Protein AF-A0A2G9U2K2-F1 (afdb_monomer_lite)

pLDDT: mean 73.89, std 20.93, range [27.44, 92.5]

InterPro domains:
  IPR028784 BBSome complex member BBS1 [PTHR20870] (24-101)
  IPR032728 Bardet-Biedl syndrome 1, N-terminal [PF14779] (28-101)

Foldseek 3Di:
DDDDDDDPPPPQPPPDPDPDDDDDDDPDDDDDDDPPPQADFDSQQWDWDDPPPPPQIWIWGWRCHPDNPATWIFIDRRPDTPDIDGDPGDDPGDDDDDPDDPDD

Structure (mmCIF, N/CA/C/O backbone):
data_AF-A0A2G9U2K2-F1
#
_entry.id   AF-A0A2G9U2K2-F1
#
loop_
_atom_site.group_PDB
_atom_site.id
_atom_site.type_symbol
_atom_site.label_atom_id
_atom_site.label_alt_id
_atom_site.label_comp_id
_atom_site.label_asym_id
_atom_site.label_entity_id
_atom_site.label_seq_id
_atom_site.pdbx_PDB_ins_code
_atom_site.Cartn_x
_atom_site.Cartn_y
_atom_site.Cartn_z
_atom_site.occupancy
_atom_site.B_iso_or_equiv
_atom_site.auth_seq_id
_atom_site.auth_comp_id
_atom_site.auth_asym_id
_atom_site.auth_atom_id
_atom_site.pdbx_PDB_model_num
ATOM 1 N N . MET A 1 1 ? -24.346 -14.327 -22.731 1.00 37.38 1 MET A N 1
ATOM 2 C CA . MET A 1 1 ? -22.986 -14.898 -22.754 1.00 37.38 1 MET A CA 1
ATOM 3 C C . MET A 1 1 ? -22.077 -13.882 -22.083 1.00 37.38 1 MET A C 1
ATOM 5 O O . MET A 1 1 ? -21.953 -12.787 -22.605 1.00 37.38 1 MET A O 1
ATOM 9 N N . SER A 1 2 ? -21.611 -14.228 -20.878 1.00 33.59 2 SER A N 1
ATOM 10 C CA . SER A 1 2 ? -20.565 -13.574 -20.064 1.00 33.59 2 SER A CA 1
ATOM 11 C C . SER A 1 2 ? -20.637 -12.044 -19.815 1.00 33.59 2 SER A C 1
ATOM 13 O O . SER A 1 2 ? -20.303 -11.261 -20.701 1.00 33.59 2 SER A O 1
ATOM 15 N N . PRO A 1 3 ? -20.993 -11.635 -18.579 1.00 44.78 3 PRO A N 1
ATOM 16 C CA . PRO A 1 3 ? -20.850 -10.282 -18.030 1.00 44.78 3 PRO A CA 1
ATOM 17 C C . PRO A 1 3 ? -19.419 -10.053 -17.485 1.00 44.78 3 PRO A C 1
ATOM 19 O O . PRO A 1 3 ? -18.608 -10.973 -17.536 1.00 44.78 3 PRO A O 1
ATOM 22 N N . LEU A 1 4 ? -19.153 -8.881 -16.880 1.00 36.28 4 LEU A N 1
ATOM 23 C CA . LEU A 1 4 ? -17.966 -8.526 -16.058 1.00 36.28 4 LEU A CA 1
ATOM 24 C C . LEU A 1 4 ? -16.842 -7.714 -16.733 1.00 36.28 4 LEU A C 1
ATOM 26 O O . LEU A 1 4 ? -15.664 -7.970 -16.499 1.00 36.28 4 LEU A O 1
ATOM 30 N N . LEU A 1 5 ? -17.177 -6.658 -17.476 1.00 35.66 5 LEU A N 1
ATOM 31 C CA . LEU A 1 5 ? -16.250 -5.532 -17.614 1.00 35.66 5 LEU A CA 1
ATOM 32 C C . LEU A 1 5 ? -16.859 -4.268 -17.016 1.00 35.66 5 LEU A C 1
ATOM 34 O O . LEU A 1 5 ? -18.013 -3.938 -17.266 1.00 35.66 5 LEU A O 1
ATOM 38 N N . SER A 1 6 ? -16.007 -3.534 -16.306 1.00 34.50 6 SER A N 1
ATOM 39 C CA . SER A 1 6 ? -16.177 -2.121 -15.972 1.00 34.50 6 SER A CA 1
ATOM 40 C C . SER A 1 6 ? -16.982 -1.772 -14.720 1.00 34.50 6 SER A C 1
ATOM 42 O O . SER A 1 6 ? -17.758 -0.819 -14.719 1.00 34.50 6 SER A O 1
ATOM 44 N N . THR A 1 7 ? -16.665 -2.423 -13.603 1.00 33.88 7 THR A N 1
ATOM 45 C CA . THR A 1 7 ? -16.810 -1.751 -12.304 1.00 33.88 7 THR A CA 1
ATOM 46 C C . THR A 1 7 ? -15.530 -1.886 -11.490 1.00 33.88 7 THR A C 1
ATOM 48 O O . THR A 1 7 ? -15.509 -2.430 -10.391 1.00 33.88 7 THR A O 1
ATOM 51 N N . ILE A 1 8 ? -14.428 -1.370 -12.044 1.00 37.38 8 ILE A N 1
ATOM 52 C CA . ILE A 1 8 ? -13.289 -0.943 -11.228 1.00 37.38 8 ILE A CA 1
ATOM 53 C C . ILE A 1 8 ? -13.784 0.296 -10.480 1.00 37.38 8 ILE A C 1
ATOM 55 O O . ILE A 1 8 ? -13.697 1.425 -10.959 1.00 37.38 8 ILE A O 1
ATOM 59 N N . PHE A 1 9 ? -14.413 0.058 -9.328 1.00 29.27 9 PHE A N 1
ATOM 60 C CA . PHE A 1 9 ? -14.661 1.092 -8.340 1.00 29.27 9 PHE A CA 1
ATOM 61 C C . PHE A 1 9 ? -13.291 1.594 -7.905 1.00 29.27 9 PHE A C 1
ATOM 63 O O . PHE A 1 9 ? -12.564 0.945 -7.156 1.00 29.27 9 PHE A O 1
ATOM 70 N N . HIS A 1 10 ? -12.930 2.746 -8.452 1.00 33.75 10 HIS A N 1
ATOM 71 C CA . HIS A 1 10 ? -11.799 3.550 -8.040 1.00 33.75 10 HIS A CA 1
ATOM 72 C C . HIS A 1 10 ? -12.045 3.968 -6.579 1.00 33.75 10 HIS A C 1
ATOM 74 O O . HIS A 1 10 ? -12.585 5.037 -6.298 1.00 33.75 10 HIS A O 1
ATOM 80 N N . PHE A 1 11 ? -11.699 3.094 -5.632 1.00 30.69 11 PHE A N 1
ATOM 81 C CA . PHE A 1 11 ? -11.613 3.427 -4.215 1.00 30.69 11 PHE A CA 1
ATOM 82 C C . PHE A 1 11 ? -10.360 4.281 -4.034 1.00 30.69 11 PHE A C 1
ATOM 84 O O . PHE A 1 11 ? -9.274 3.819 -3.700 1.00 30.69 11 PHE A O 1
ATOM 91 N N . PHE A 1 12 ? -10.507 5.562 -4.359 1.00 27.44 12 PHE A N 1
ATOM 92 C CA . PHE A 1 12 ? -9.490 6.570 -4.128 1.00 27.44 12 PHE A CA 1
ATOM 93 C C . PHE A 1 12 ? -9.430 6.823 -2.618 1.00 27.44 12 P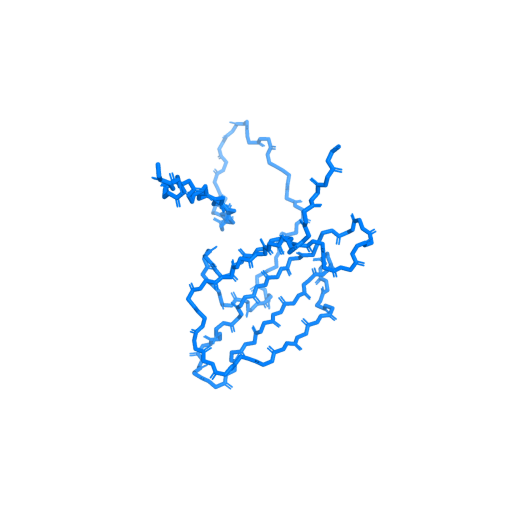HE A C 1
ATOM 95 O O . PHE A 1 12 ? -10.154 7.665 -2.086 1.00 27.44 12 PHE A O 1
ATOM 102 N N . VAL A 1 13 ? -8.562 6.103 -1.905 1.00 34.09 13 VAL A N 1
ATOM 103 C CA . VAL A 1 13 ? -8.107 6.545 -0.584 1.00 34.09 13 VAL A CA 1
ATOM 104 C C . VAL A 1 13 ? -7.275 7.803 -0.823 1.00 34.09 13 VAL A C 1
ATOM 106 O O . VAL A 1 13 ? -6.095 7.770 -1.162 1.00 34.09 13 VAL A O 1
ATOM 109 N N . ARG A 1 14 ? -7.942 8.956 -0.748 1.00 32.97 14 ARG A N 1
ATOM 110 C CA . ARG A 1 14 ? -7.321 10.263 -0.932 1.00 32.97 14 ARG A CA 1
ATOM 111 C C . ARG A 1 14 ? -6.597 10.640 0.355 1.00 32.97 14 ARG A C 1
ATOM 113 O O . ARG A 1 14 ? -7.123 11.403 1.159 1.00 32.97 14 ARG A O 1
ATOM 120 N N . ILE A 1 15 ? -5.381 10.122 0.531 1.00 40.25 15 ILE A N 1
ATOM 121 C CA . ILE A 1 15 ? -4.424 10.657 1.507 1.00 40.25 15 ILE A CA 1
ATOM 122 C C . ILE A 1 15 ? -4.064 12.063 1.023 1.00 40.25 15 ILE A C 1
ATOM 124 O O . ILE A 1 15 ? -3.216 12.251 0.152 1.00 40.25 15 ILE A O 1
ATOM 128 N N . ARG A 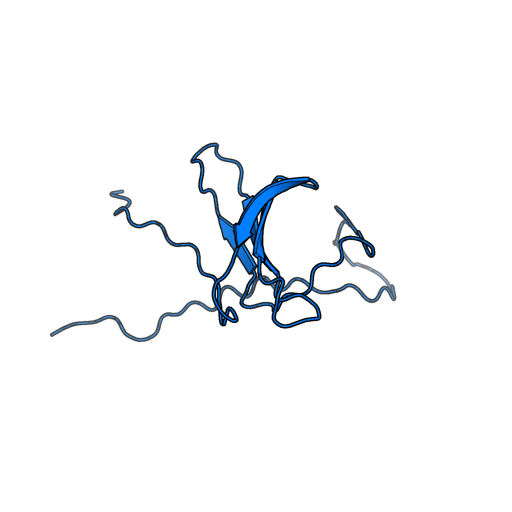1 16 ? -4.792 13.075 1.507 1.00 38.19 16 ARG A N 1
ATOM 129 C CA . ARG A 1 16 ? -4.396 14.468 1.307 1.00 38.19 16 ARG A CA 1
ATOM 130 C C . ARG A 1 16 ? -3.252 14.773 2.266 1.00 38.19 16 ARG A C 1
ATOM 132 O O . ARG A 1 16 ? -3.448 14.764 3.475 1.00 38.19 16 ARG A O 1
ATOM 139 N N . CYS A 1 17 ? -2.097 15.119 1.708 1.00 35.88 17 CYS A N 1
ATOM 140 C CA . CYS A 1 17 ? -1.107 15.940 2.393 1.00 35.88 17 CYS A CA 1
ATOM 141 C C . CYS A 1 17 ? -1.766 17.294 2.712 1.00 35.88 17 CYS A C 1
ATOM 143 O O . CYS A 1 17 ? -2.220 18.001 1.805 1.00 35.88 17 CYS A O 1
ATOM 145 N N . VAL A 1 18 ? -1.930 17.605 3.998 1.00 45.44 18 VAL A N 1
ATOM 146 C CA . VAL A 1 18 ? -2.605 18.823 4.457 1.00 45.44 18 VAL A CA 1
ATOM 147 C C . VAL A 1 18 ? -1.624 19.989 4.375 1.00 45.44 18 VAL A C 1
ATOM 149 O O . VAL A 1 18 ? -0.661 20.050 5.130 1.00 45.44 18 VAL A O 1
ATOM 152 N N . LYS A 1 19 ? -1.902 20.959 3.498 1.00 38.62 19 LYS A N 1
ATOM 153 C CA . LYS A 1 19 ? -1.392 22.326 3.649 1.00 38.62 19 LYS A CA 1
ATOM 154 C C . LYS A 1 19 ? -2.435 23.097 4.454 1.00 38.62 19 LYS A C 1
ATOM 156 O O . LYS A 1 19 ? -3.575 23.237 4.017 1.00 38.62 19 LYS A O 1
ATOM 161 N N . MET A 1 20 ? -2.067 23.501 5.664 1.00 41.59 20 MET A N 1
ATOM 162 C CA . MET A 1 20 ? -2.980 24.095 6.636 1.00 41.59 20 MET A CA 1
ATOM 163 C C . MET A 1 20 ? -3.112 25.603 6.376 1.00 41.59 20 MET A C 1
ATOM 165 O O . MET A 1 20 ? -2.174 26.362 6.594 1.00 41.59 20 MET A O 1
ATOM 169 N N . SER A 1 21 ? -4.277 26.037 5.902 1.00 49.22 21 SER A N 1
ATOM 170 C CA . SER A 1 21 ? -4.735 27.428 5.990 1.00 49.22 21 SER A CA 1
ATOM 171 C C . SER A 1 21 ? -6.214 27.390 6.367 1.00 49.22 21 SER A C 1
ATOM 173 O O . SER A 1 21 ? -7.036 26.941 5.569 1.00 49.22 21 SER A O 1
ATOM 175 N N . MET A 1 22 ? -6.551 27.770 7.598 1.00 49.94 22 MET A N 1
ATOM 176 C CA . MET A 1 22 ? -7.941 27.826 8.067 1.00 49.94 22 MET A CA 1
ATOM 177 C C . MET A 1 22 ? -8.571 29.168 7.674 1.00 49.94 22 MET A C 1
ATOM 179 O O . MET A 1 22 ? -7.915 30.203 7.790 1.00 49.94 22 MET A O 1
ATOM 183 N N . PRO A 1 23 ? -9.832 29.149 7.215 1.00 54.72 23 PRO A N 1
ATOM 184 C CA . PRO A 1 23 ? -10.908 29.595 8.102 1.00 54.72 23 PRO A CA 1
ATOM 185 C C . PRO A 1 23 ? -12.147 28.671 8.113 1.00 54.72 23 PRO A C 1
ATOM 187 O O . PRO A 1 23 ? -12.363 27.873 7.209 1.00 54.72 23 PRO A O 1
ATOM 190 N N . GLU A 1 24 ? -12.890 28.782 9.219 1.00 61.44 24 GLU A N 1
ATOM 191 C CA . GLU A 1 24 ? -14.210 28.250 9.621 1.00 61.44 24 GLU A CA 1
ATOM 192 C C . GLU A 1 24 ? -14.783 26.961 8.965 1.00 61.44 24 GLU A C 1
ATOM 194 O O . GLU A 1 24 ? -15.139 26.905 7.791 1.00 61.44 24 GLU A O 1
ATOM 199 N N . THR A 1 25 ? -15.027 25.955 9.827 1.00 62.56 25 THR A N 1
ATOM 200 C CA . THR A 1 25 ? -15.820 24.705 9.645 1.00 62.56 25 THR A CA 1
ATOM 201 C C . THR A 1 25 ? -15.146 23.440 9.086 1.00 62.56 25 THR A C 1
ATOM 203 O O . THR A 1 25 ? -15.821 22.516 8.627 1.00 62.56 25 THR A O 1
ATOM 206 N N . VAL A 1 26 ? -13.829 23.281 9.209 1.00 67.00 26 VAL A N 1
ATOM 207 C CA . VAL A 1 26 ? -13.196 21.974 8.938 1.00 67.00 26 VAL A CA 1
ATOM 208 C C . VAL A 1 26 ? -13.456 20.980 10.080 1.00 67.00 26 VAL A C 1
ATOM 210 O O . VAL A 1 26 ? -12.791 21.013 11.108 1.00 67.00 26 VAL A O 1
ATOM 213 N N . LYS A 1 27 ? -14.401 20.048 9.877 1.00 84.06 27 LYS A N 1
ATOM 214 C CA . LYS A 1 27 ? -14.696 18.902 10.773 1.00 84.06 27 LYS A CA 1
ATOM 215 C C . LYS A 1 27 ? -13.632 17.788 10.718 1.00 84.06 27 LYS A C 1
ATOM 217 O O . LYS A 1 27 ? -13.953 16.613 10.882 1.00 84.06 27 LYS A O 1
ATOM 222 N N . TRP A 1 28 ? -12.380 18.126 10.424 1.00 82.62 28 TRP A N 1
ATOM 223 C CA . TRP A 1 28 ? -11.288 17.157 10.384 1.00 82.62 28 TRP A CA 1
ATOM 224 C C . TRP A 1 28 ? -10.547 17.172 11.713 1.00 82.62 28 TRP A C 1
ATOM 226 O O . TRP A 1 28 ? -10.181 18.233 12.211 1.00 82.62 28 TRP A O 1
ATOM 236 N N . MET A 1 29 ? -10.308 15.987 12.262 1.00 82.75 29 MET A N 1
ATOM 237 C CA . MET A 1 29 ? -9.465 15.795 13.433 1.00 82.75 29 MET A CA 1
ATOM 238 C C . MET A 1 29 ? -8.134 15.208 12.976 1.00 82.75 29 MET A C 1
ATOM 240 O O . MET A 1 29 ? -8.103 14.211 12.256 1.00 82.75 29 MET A O 1
ATOM 244 N N . SER A 1 30 ? -7.037 15.853 13.368 1.00 81.69 30 SER A N 1
ATOM 245 C CA . SER A 1 30 ? -5.695 15.336 13.109 1.00 81.69 30 SER A CA 1
ATOM 246 C C . SER A 1 30 ? -5.436 14.151 14.035 1.00 81.69 30 SER A C 1
ATOM 248 O O . SER A 1 30 ? -5.419 14.324 15.251 1.00 81.69 30 SER A O 1
ATOM 250 N N . ALA A 1 31 ? -5.280 12.954 13.469 1.00 84.56 31 ALA A N 1
ATOM 251 C CA . ALA A 1 31 ? -4.981 11.750 14.242 1.00 84.56 31 ALA A CA 1
ATOM 252 C C . ALA A 1 31 ? -3.467 11.550 14.423 1.00 84.56 31 ALA A C 1
ATOM 254 O O . ALA A 1 31 ? -2.994 11.347 15.535 1.00 84.56 31 ALA A O 1
ATOM 255 N N . LEU A 1 32 ? -2.707 11.626 13.328 1.00 83.69 32 LEU A N 1
ATOM 256 C CA . LEU A 1 32 ? -1.259 11.441 13.305 1.00 83.69 32 LEU A CA 1
ATOM 257 C C . LEU A 1 32 ? -0.670 12.258 12.153 1.00 83.69 32 LEU A C 1
ATOM 259 O O . LEU A 1 32 ? -1.178 12.205 11.034 1.00 83.69 32 LEU A O 1
ATOM 263 N N . SER A 1 33 ? 0.411 12.983 12.427 1.00 83.31 33 SER A N 1
ATOM 264 C CA . SER A 1 33 ? 1.202 13.688 11.420 1.00 83.31 33 SER A CA 1
ATOM 265 C C . SER A 1 33 ? 2.673 13.440 11.713 1.00 83.31 33 SER A C 1
ATOM 267 O O . SER A 1 33 ? 3.163 13.857 12.759 1.00 83.31 33 SER A O 1
ATOM 269 N N . ASP A 1 34 ? 3.357 12.751 10.803 1.00 80.06 34 ASP A N 1
ATOM 270 C CA . ASP A 1 34 ? 4.782 12.451 10.914 1.00 80.06 34 ASP A CA 1
ATOM 271 C C . ASP A 1 34 ? 5.493 12.826 9.609 1.00 80.06 34 ASP A C 1
ATOM 273 O O . ASP A 1 34 ? 5.318 12.184 8.572 1.00 80.06 34 ASP A O 1
ATOM 277 N N . GLU A 1 35 ? 6.286 13.895 9.665 1.00 79.31 35 GLU A N 1
ATOM 278 C CA . GLU A 1 35 ? 7.088 14.379 8.537 1.00 79.31 35 GLU A CA 1
ATOM 279 C C . GLU A 1 35 ? 8.399 13.592 8.368 1.00 79.31 35 GLU A C 1
ATOM 281 O O . GLU A 1 35 ? 9.006 13.623 7.297 1.00 79.31 35 GLU A O 1
ATOM 286 N N . GLN A 1 36 ? 8.829 12.850 9.394 1.00 79.19 36 GLN A N 1
ATOM 287 C CA . GLN A 1 36 ? 10.060 12.054 9.392 1.00 79.19 36 GLN A CA 1
ATOM 288 C C . GLN A 1 36 ? 9.820 10.584 9.023 1.00 79.19 36 GLN A C 1
ATOM 290 O O . GLN A 1 36 ? 10.780 9.829 8.877 1.00 79.19 36 GLN A O 1
ATOM 295 N N . ALA A 1 37 ? 8.566 10.187 8.775 1.00 75.69 37 ALA A N 1
ATOM 296 C CA . ALA A 1 37 ? 8.201 8.829 8.366 1.00 75.69 37 ALA A CA 1
ATOM 297 C C . ALA A 1 37 ? 8.933 8.356 7.093 1.00 75.69 37 ALA A C 1
ATOM 299 O O . ALA A 1 37 ? 9.065 7.153 6.854 1.00 75.69 37 ALA A O 1
ATOM 300 N N . GLY A 1 38 ? 9.398 9.295 6.256 1.00 78.94 38 GLY A N 1
ATOM 301 C CA . GLY A 1 38 ? 10.253 9.002 5.106 1.00 78.94 38 GLY A CA 1
ATOM 302 C C . GLY A 1 38 ? 9.606 8.049 4.101 1.00 78.94 38 GLY A C 1
ATOM 303 O O . GLY A 1 38 ? 10.300 7.234 3.502 1.00 78.94 38 GLY A O 1
ATOM 304 N N . VAL A 1 39 ? 8.278 8.089 3.943 1.00 82.12 39 VAL A N 1
ATOM 305 C CA . VAL A 1 39 ? 7.533 7.181 3.060 1.00 82.12 39 VAL A CA 1
ATOM 306 C C . VAL A 1 39 ? 7.391 7.786 1.663 1.00 82.12 39 VAL A C 1
ATOM 308 O O . VAL A 1 39 ? 6.642 8.733 1.453 1.00 82.12 39 VAL A O 1
ATOM 311 N N . PHE A 1 40 ? 8.062 7.178 0.684 1.00 86.94 40 PHE A N 1
ATOM 312 C CA . PHE A 1 40 ? 7.931 7.516 -0.733 1.00 86.94 40 PHE A CA 1
ATOM 313 C C . PHE A 1 40 ? 6.993 6.524 -1.422 1.00 86.94 40 PHE A C 1
ATOM 315 O O . PHE A 1 40 ? 7.375 5.381 -1.680 1.00 86.94 40 PHE A O 1
ATOM 322 N N . THR A 1 41 ? 5.756 6.945 -1.686 1.00 87.56 41 THR A N 1
ATOM 323 C CA . THR A 1 41 ? 4.734 6.112 -2.330 1.00 87.56 41 THR A CA 1
ATOM 324 C C . THR A 1 41 ? 3.800 6.942 -3.214 1.00 87.56 41 THR A C 1
ATOM 326 O O . THR A 1 41 ? 3.750 8.168 -3.110 1.00 87.56 41 THR A O 1
ATOM 329 N N . PHE A 1 42 ? 3.056 6.261 -4.084 1.00 86.56 42 PHE A N 1
ATOM 330 C CA . PHE A 1 42 ? 2.000 6.840 -4.914 1.00 86.56 42 PHE A CA 1
ATOM 331 C C . PHE A 1 42 ? 0.628 6.481 -4.342 1.00 86.56 42 PHE A C 1
ATOM 333 O O . PHE A 1 42 ? 0.480 5.458 -3.681 1.00 86.56 42 PHE A O 1
ATOM 340 N N . SER A 1 43 ? -0.410 7.258 -4.662 1.00 86.62 43 SER A N 1
ATOM 341 C CA . SER A 1 43 ? -1.781 6.996 -4.187 1.00 86.62 43 SER A CA 1
ATOM 342 C C . SER A 1 43 ? -2.319 5.610 -4.559 1.00 86.62 43 SER A C 1
ATOM 344 O O . SER A 1 43 ? -3.146 5.068 -3.838 1.00 86.62 43 SER A O 1
ATOM 346 N N . HIS A 1 44 ? -1.854 5.032 -5.669 1.00 87.00 44 HIS A N 1
ATOM 347 C CA . HIS A 1 44 ? -2.255 3.697 -6.133 1.00 87.00 44 HIS A CA 1
ATOM 348 C C . HIS A 1 44 ? -1.469 2.556 -5.473 1.00 87.00 44 HIS A C 1
ATOM 350 O O . HIS A 1 44 ? -1.838 1.393 -5.601 1.00 87.00 44 HIS A O 1
ATOM 356 N N . CYS A 1 45 ? -0.395 2.882 -4.757 1.00 90.88 45 CYS A N 1
ATOM 357 C CA . CYS A 1 45 ? 0.486 1.945 -4.068 1.00 90.88 45 CYS A CA 1
ATOM 358 C C . CYS A 1 45 ? 0.179 1.879 -2.568 1.00 90.88 45 CYS A C 1
ATOM 360 O O . CYS A 1 45 ? 1.057 1.552 -1.772 1.00 90.88 45 CYS A O 1
ATOM 362 N N . VAL A 1 46 ? -1.053 2.215 -2.183 1.00 91.94 46 VAL A N 1
ATOM 363 C CA . VAL A 1 46 ? -1.522 2.220 -0.800 1.00 91.94 46 VAL A CA 1
ATOM 364 C C . VAL A 1 46 ? -2.877 1.530 -0.736 1.00 91.94 46 VAL A C 1
ATOM 366 O O . VAL A 1 46 ? -3.779 1.859 -1.504 1.00 91.94 46 VAL A O 1
ATOM 369 N N . CYS A 1 47 ? -3.039 0.599 0.199 1.00 92.31 47 CYS A N 1
ATOM 370 C CA . CYS A 1 47 ? -4.318 -0.033 0.480 1.00 92.31 47 CYS A CA 1
ATOM 371 C C . CYS A 1 47 ? -4.498 -0.299 1.979 1.00 92.31 47 CYS A C 1
ATOM 373 O O . CYS A 1 47 ? -3.550 -0.316 2.764 1.00 92.31 47 CYS A O 1
ATOM 375 N N . LEU A 1 48 ? -5.752 -0.485 2.376 1.00 92.00 48 LEU A N 1
ATOM 376 C CA . LEU A 1 48 ? -6.132 -0.914 3.714 1.00 92.00 48 LEU A CA 1
ATOM 377 C C . LEU A 1 48 ? -6.613 -2.357 3.618 1.00 92.00 48 LEU A C 1
ATOM 379 O O . LEU A 1 48 ? -7.404 -2.680 2.732 1.00 92.00 48 LEU A O 1
ATOM 383 N N . SER A 1 49 ? -6.127 -3.222 4.501 1.00 90.44 49 SER A N 1
ATOM 384 C CA . SER A 1 49 ? -6.523 -4.625 4.518 1.00 90.44 49 SER A CA 1
ATOM 385 C C . SER A 1 49 ? -6.442 -5.207 5.916 1.00 90.44 49 SER A C 1
ATOM 387 O O . SER A 1 49 ? -5.445 -5.019 6.613 1.00 90.44 49 SER A O 1
ATOM 389 N N . ASP A 1 50 ? -7.448 -5.987 6.297 1.00 89.81 50 ASP A N 1
ATOM 390 C CA . ASP A 1 50 ? -7.304 -6.942 7.390 1.00 89.81 50 ASP A CA 1
ATOM 391 C C . ASP A 1 50 ? -6.780 -8.263 6.819 1.00 89.81 50 ASP A C 1
ATOM 393 O O . ASP A 1 50 ? -7.509 -9.036 6.204 1.00 89.81 50 ASP A O 1
ATOM 397 N N . MET A 1 51 ? -5.473 -8.461 6.952 1.00 84.38 51 MET A N 1
ATOM 398 C CA . MET A 1 51 ? -4.763 -9.644 6.461 1.00 84.38 51 MET A CA 1
ATOM 399 C C . MET A 1 51 ? -4.599 -10.741 7.518 1.00 84.38 51 MET A C 1
ATOM 401 O O . MET A 1 51 ? -4.209 -11.852 7.170 1.00 84.38 51 MET A O 1
ATOM 405 N N . TYR A 1 52 ? -4.867 -10.436 8.791 1.00 86.88 52 TYR A N 1
ATOM 406 C CA . TYR A 1 52 ? -4.762 -11.408 9.883 1.00 86.88 52 TYR A CA 1
ATOM 407 C C . TYR A 1 52 ? -6.128 -11.933 10.333 1.00 86.88 52 TYR A C 1
ATOM 409 O O . TYR A 1 52 ? -6.174 -12.940 11.035 1.00 86.88 52 TYR A O 1
ATOM 417 N N . GLY A 1 53 ? -7.225 -11.280 9.938 1.00 86.50 53 GLY A N 1
ATOM 418 C CA . GLY A 1 53 ? -8.570 -11.606 10.406 1.00 86.50 53 GLY A CA 1
ATOM 419 C C . GLY A 1 53 ? -8.770 -11.268 11.885 1.00 86.50 53 GLY A C 1
ATOM 420 O O . GLY A 1 53 ? -9.633 -11.856 12.530 1.00 86.50 53 GLY A O 1
ATOM 421 N N . ASP A 1 54 ? -7.951 -10.367 12.441 1.00 88.62 54 ASP A N 1
ATOM 422 C CA . ASP A 1 54 ? -8.017 -9.943 13.845 1.00 88.62 54 ASP A CA 1
ATOM 423 C C . ASP A 1 54 ? -9.038 -8.813 14.068 1.00 88.62 54 ASP A C 1
ATOM 425 O O . ASP A 1 54 ? -9.201 -8.342 15.194 1.00 88.62 54 ASP A O 1
ATOM 429 N N . GLY A 1 55 ? -9.734 -8.381 13.008 1.00 88.38 55 GLY A N 1
ATOM 430 C CA . GLY A 1 55 ? -10.645 -7.238 13.026 1.00 88.38 55 GLY A CA 1
ATOM 431 C C . GLY A 1 55 ? -9.916 -5.892 13.015 1.00 88.38 55 GLY A C 1
ATOM 432 O O . GLY A 1 55 ? -10.558 -4.846 13.099 1.00 88.38 55 GLY A O 1
ATOM 433 N N . ASP A 1 56 ? -8.586 -5.895 12.902 1.00 89.69 56 ASP A N 1
ATOM 434 C CA . ASP A 1 56 ? -7.745 -4.707 12.931 1.00 89.69 56 ASP A CA 1
ATOM 435 C C . ASP A 1 56 ? -7.134 -4.459 11.545 1.00 89.69 56 ASP A C 1
ATOM 437 O O . ASP A 1 56 ? -6.190 -5.121 11.098 1.00 89.69 56 ASP A O 1
ATOM 441 N N . THR A 1 57 ? -7.703 -3.470 10.854 1.00 90.62 57 THR A N 1
ATOM 442 C CA . THR A 1 57 ? -7.317 -3.108 9.487 1.00 90.62 57 THR A CA 1
ATOM 443 C C . THR A 1 57 ? -5.931 -2.478 9.466 1.00 90.62 57 THR A C 1
ATOM 445 O O . THR A 1 57 ? -5.673 -1.471 10.123 1.00 90.62 57 THR A O 1
ATOM 448 N N . LYS A 1 58 ? -5.042 -3.035 8.646 1.00 91.75 58 LYS A N 1
ATOM 449 C CA . LYS A 1 58 ? -3.653 -2.594 8.532 1.00 91.75 58 LYS A CA 1
ATOM 450 C C . LYS A 1 58 ? -3.439 -1.802 7.254 1.00 91.75 58 LYS A C 1
ATOM 452 O O . LYS A 1 58 ? -4.054 -2.068 6.220 1.00 91.75 58 LYS A O 1
ATOM 457 N N . LEU A 1 59 ? -2.564 -0.806 7.341 1.00 91.44 59 LEU A N 1
ATOM 458 C CA . LEU A 1 59 ? -2.185 0.029 6.209 1.00 91.44 59 LEU A CA 1
ATOM 459 C C . LEU A 1 59 ? -1.009 -0.619 5.491 1.00 91.44 59 LEU A C 1
ATOM 461 O O . LEU A 1 59 ? 0.081 -0.734 6.043 1.00 91.44 59 LEU A O 1
ATOM 465 N N . VAL A 1 60 ? -1.234 -1.026 4.252 1.00 92.00 60 VAL A N 1
ATOM 466 C CA . VAL A 1 60 ? -0.226 -1.632 3.390 1.00 92.00 60 VAL A CA 1
ATOM 467 C C . VAL A 1 60 ? 0.181 -0.603 2.349 1.00 92.00 60 VAL A C 1
ATOM 469 O O . VAL A 1 60 ? -0.665 -0.024 1.667 1.00 92.00 60 VAL A O 1
ATOM 472 N N . LEU A 1 61 ? 1.480 -0.365 2.213 1.00 91.81 61 LEU A N 1
ATOM 473 C CA . LEU A 1 61 ? 2.002 0.554 1.212 1.00 91.81 61 LEU A CA 1
ATOM 474 C C . LEU A 1 61 ? 3.281 0.040 0.567 1.00 91.81 61 LEU A C 1
ATOM 476 O O . LEU A 1 61 ? 4.134 -0.570 1.212 1.00 91.81 61 LEU A O 1
ATOM 480 N N . ALA A 1 62 ? 3.423 0.320 -0.723 1.00 91.94 62 ALA A N 1
ATOM 481 C CA . ALA A 1 62 ? 4.658 0.106 -1.458 1.00 91.94 62 ALA A CA 1
ATOM 482 C C . ALA A 1 62 ? 5.546 1.336 -1.291 1.00 91.94 62 ALA A C 1
ATOM 484 O O . ALA A 1 62 ? 5.229 2.422 -1.781 1.00 91.94 62 ALA A O 1
ATOM 485 N N . HIS A 1 63 ? 6.668 1.153 -0.614 1.00 88.81 63 HIS A N 1
ATOM 486 C CA . HIS A 1 63 ? 7.731 2.130 -0.527 1.00 88.81 63 HIS A CA 1
ATOM 487 C C . HIS A 1 63 ? 8.656 1.967 -1.734 1.00 88.81 63 HIS A C 1
ATOM 489 O O . HIS A 1 63 ? 9.315 0.940 -1.875 1.00 88.81 63 HIS A O 1
ATOM 495 N N . VAL A 1 64 ? 8.706 2.976 -2.602 1.00 85.75 64 VAL A N 1
ATOM 496 C CA . VAL A 1 64 ? 9.565 2.971 -3.800 1.00 85.75 64 VAL A CA 1
ATOM 497 C C . VAL A 1 64 ? 10.991 3.421 -3.453 1.00 85.75 64 VAL A C 1
ATOM 499 O O . VAL A 1 64 ? 11.953 2.984 -4.076 1.00 85.75 64 VAL A O 1
ATOM 502 N N . GLY A 1 65 ? 11.136 4.243 -2.409 1.00 76.81 65 GLY A N 1
ATOM 503 C CA . GLY A 1 65 ? 12.410 4.851 -2.029 1.00 76.81 65 GLY A CA 1
ATOM 504 C C . GLY A 1 65 ? 12.885 5.920 -3.021 1.00 76.81 65 GLY A C 1
ATOM 505 O O . GLY A 1 65 ? 12.263 6.169 -4.050 1.00 76.81 65 GLY A O 1
ATOM 506 N N . SER A 1 66 ? 13.996 6.583 -2.687 1.00 68.69 66 SER A N 1
ATOM 507 C CA . SER A 1 66 ? 14.642 7.581 -3.561 1.00 68.69 66 SER A CA 1
ATOM 508 C C . SER A 1 66 ? 15.570 6.933 -4.607 1.00 68.69 66 SER A C 1
ATOM 510 O O . SER A 1 66 ? 15.853 7.510 -5.655 1.00 68.69 66 SER A O 1
ATOM 512 N N . SER A 1 67 ? 16.027 5.701 -4.355 1.00 64.12 67 SER A N 1
ATOM 513 C CA . SER A 1 67 ? 16.905 4.940 -5.248 1.00 64.12 67 SER A CA 1
ATOM 514 C C . SER A 1 67 ? 16.280 3.599 -5.636 1.00 64.12 67 SER A C 1
ATOM 516 O O . SER A 1 67 ? 15.556 2.987 -4.854 1.00 64.12 67 SER A O 1
ATOM 518 N N . LYS A 1 68 ? 16.611 3.107 -6.838 1.00 63.84 68 LYS A N 1
ATOM 519 C CA . LYS A 1 68 ? 16.074 1.864 -7.435 1.00 63.84 68 LYS A CA 1
ATOM 520 C C . LYS A 1 68 ? 16.373 0.572 -6.650 1.00 63.84 68 LYS A C 1
ATOM 522 O O . LYS A 1 68 ? 15.993 -0.500 -7.099 1.00 63.84 68 LYS A O 1
ATOM 527 N N . PHE A 1 69 ? 17.060 0.652 -5.510 1.00 65.56 69 PHE A N 1
ATOM 528 C CA . PHE A 1 69 ? 17.621 -0.505 -4.805 1.00 65.56 69 PHE A CA 1
ATOM 529 C C . PHE A 1 69 ? 17.003 -0.783 -3.426 1.00 65.56 69 PHE A C 1
ATOM 531 O O . PHE A 1 69 ? 17.475 -1.674 -2.731 1.00 65.56 69 PHE A O 1
ATOM 538 N N . ASN A 1 70 ? 15.957 -0.060 -3.005 1.00 78.00 70 ASN A N 1
ATOM 539 C CA . ASN A 1 70 ? 15.338 -0.259 -1.683 1.00 78.00 70 ASN A CA 1
ATOM 540 C C . ASN A 1 70 ? 13.805 -0.227 -1.724 1.00 78.00 70 ASN A C 1
ATOM 542 O O . ASN A 1 70 ? 13.157 0.364 -0.860 1.00 78.00 70 ASN A O 1
ATOM 546 N N . MET A 1 71 ? 13.223 -0.873 -2.733 1.00 89.44 71 MET A N 1
ATOM 547 C CA . MET A 1 71 ? 11.773 -0.994 -2.834 1.00 89.44 71 MET A CA 1
ATOM 548 C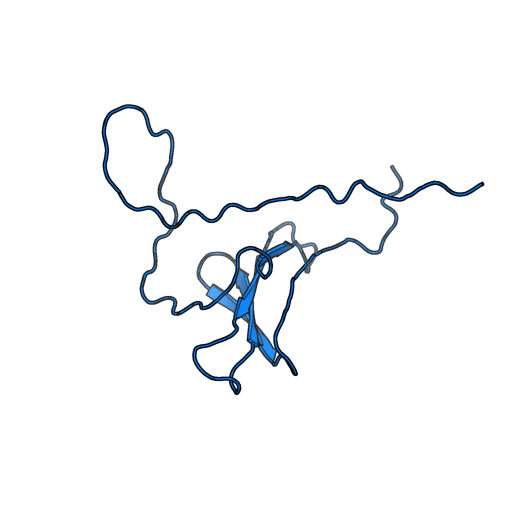 C . MET A 1 71 ? 11.275 -2.033 -1.834 1.00 89.44 71 MET A C 1
ATOM 550 O O . MET A 1 71 ? 11.735 -3.177 -1.823 1.00 89.44 71 MET A O 1
ATOM 554 N N . ARG A 1 72 ? 10.351 -1.631 -0.964 1.00 90.31 72 ARG A N 1
ATOM 555 C CA . ARG A 1 72 ? 9.837 -2.489 0.106 1.00 90.31 72 ARG A CA 1
ATOM 556 C C . ARG A 1 72 ? 8.340 -2.303 0.285 1.00 90.31 72 ARG A C 1
ATOM 558 O O . ARG A 1 72 ? 7.830 -1.189 0.263 1.00 90.31 72 ARG A O 1
ATOM 565 N N . LEU A 1 73 ? 7.626 -3.394 0.489 1.00 91.50 73 LEU A N 1
ATOM 566 C CA . LEU A 1 73 ? 6.239 -3.398 0.916 1.00 91.50 73 LEU A CA 1
ATOM 567 C C . LEU A 1 73 ? 6.213 -3.292 2.440 1.00 91.50 73 LEU A C 1
ATOM 569 O O . LEU A 1 73 ? 6.691 -4.198 3.119 1.00 91.50 73 LEU A O 1
ATOM 573 N N . LYS A 1 74 ? 5.677 -2.196 2.973 1.00 91.56 74 LYS A N 1
ATOM 574 C CA . LYS A 1 74 ? 5.550 -1.961 4.413 1.00 91.56 74 LYS A CA 1
ATOM 575 C C . LYS A 1 74 ? 4.106 -2.142 4.842 1.00 91.56 74 LYS A C 1
ATOM 577 O O . LYS A 1 74 ? 3.194 -1.648 4.180 1.00 91.56 74 LYS A O 1
ATOM 582 N N . VAL A 1 75 ? 3.917 -2.802 5.976 1.00 92.50 75 VAL A N 1
ATOM 583 C CA . VAL A 1 75 ? 2.616 -2.941 6.618 1.00 92.50 75 VAL A CA 1
ATOM 584 C C . VAL A 1 75 ? 2.643 -2.282 7.983 1.00 92.50 75 VAL A C 1
ATOM 586 O O . VAL A 1 75 ? 3.494 -2.591 8.815 1.00 92.50 75 VAL A O 1
ATOM 589 N N . PHE A 1 76 ? 1.696 -1.383 8.206 1.00 90.62 76 PHE A N 1
ATOM 590 C CA . PHE A 1 76 ? 1.552 -0.595 9.415 1.00 90.62 76 PHE A CA 1
ATOM 591 C C . PHE A 1 76 ? 0.339 -1.051 10.220 1.00 90.62 76 PHE A C 1
ATOM 593 O O . PHE A 1 76 ? -0.746 -1.272 9.675 1.00 90.62 76 PHE A O 1
ATOM 600 N N . LYS A 1 77 ? 0.527 -1.122 11.537 1.00 90.25 77 LYS A N 1
ATOM 601 C CA . LYS A 1 77 ? -0.532 -1.262 12.537 1.00 90.25 77 LYS A CA 1
ATOM 602 C C . LYS A 1 77 ? -0.471 -0.030 13.436 1.00 90.25 77 LYS A C 1
ATOM 604 O O . LYS A 1 77 ? 0.449 0.120 14.237 1.00 90.25 77 LYS A O 1
ATOM 609 N N . GLY A 1 78 ? -1.421 0.887 13.271 1.00 86.00 78 GLY A N 1
ATOM 610 C CA . GLY A 1 78 ? -1.355 2.198 13.920 1.00 86.00 78 GLY A CA 1
ATOM 611 C C . GLY A 1 78 ? -0.134 2.998 13.451 1.00 86.00 78 GLY A C 1
ATOM 612 O O . GLY A 1 78 ? -0.046 3.351 12.279 1.00 86.00 78 GLY A O 1
ATOM 613 N N . VAL A 1 79 ? 0.800 3.277 14.365 1.00 84.88 79 VAL A N 1
ATOM 614 C CA . VAL A 1 79 ? 2.012 4.087 14.108 1.00 84.88 79 VAL A CA 1
ATOM 615 C C . VAL A 1 79 ? 3.247 3.216 13.827 1.00 84.88 79 VAL A C 1
ATOM 617 O O . VAL A 1 79 ? 4.279 3.716 13.390 1.00 84.88 79 VAL A O 1
ATOM 620 N N . THR A 1 80 ? 3.172 1.904 14.067 1.00 88.12 80 THR A N 1
ATOM 621 C CA . THR A 1 80 ? 4.327 1.003 13.967 1.00 88.12 80 THR A CA 1
ATOM 622 C C . THR A 1 80 ? 4.282 0.154 12.702 1.00 88.12 80 THR A C 1
ATOM 624 O O . THR A 1 80 ? 3.215 -0.225 12.213 1.00 88.12 80 THR A O 1
ATOM 627 N N . VAL A 1 81 ? 5.462 -0.166 12.167 1.00 89.00 81 VAL A N 1
ATOM 628 C CA . VAL A 1 81 ? 5.615 -1.128 11.068 1.00 89.00 81 VAL A CA 1
ATOM 629 C C . VAL A 1 81 ? 5.624 -2.534 11.662 1.00 89.00 81 VAL A C 1
ATOM 631 O O . VAL A 1 81 ? 6.471 -2.850 12.493 1.00 89.00 81 VAL A O 1
ATOM 634 N N . VAL A 1 82 ? 4.683 -3.372 11.236 1.00 91.50 82 VAL A N 1
ATOM 635 C CA . VAL A 1 82 ? 4.543 -4.768 11.687 1.00 91.50 82 VAL A CA 1
ATOM 636 C C . VAL A 1 82 ? 5.097 -5.776 10.691 1.00 91.50 82 VAL A C 1
ATOM 638 O O . VAL A 1 82 ? 5.384 -6.909 11.062 1.00 91.50 82 VAL A O 1
ATOM 641 N N . GLY A 1 83 ? 5.257 -5.378 9.430 1.00 89.81 83 GLY A N 1
ATOM 642 C CA . GLY A 1 83 ? 5.784 -6.246 8.389 1.00 89.81 83 GLY A CA 1
ATOM 643 C C . GLY A 1 83 ? 6.493 -5.450 7.311 1.00 89.81 83 GLY A C 1
ATOM 644 O O . GLY A 1 83 ? 6.046 -4.370 6.924 1.00 89.81 83 GLY A O 1
ATOM 645 N N . GLU A 1 84 ? 7.595 -5.998 6.818 1.00 91.44 84 GLU A N 1
ATOM 646 C CA . GLU A 1 84 ? 8.325 -5.453 5.686 1.00 91.44 84 GLU A CA 1
ATOM 647 C C . GLU A 1 84 ? 8.737 -6.592 4.752 1.00 91.44 84 GLU A C 1
ATOM 649 O O . GLU A 1 84 ? 9.216 -7.631 5.201 1.00 91.44 84 GLU A O 1
ATOM 654 N N . SER A 1 85 ? 8.531 -6.404 3.453 1.00 91.50 85 SER 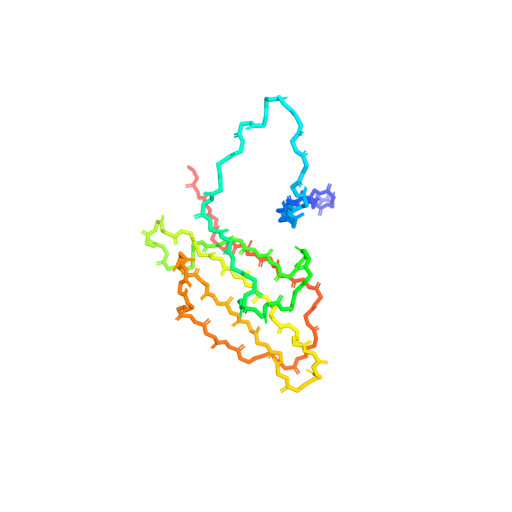A N 1
ATOM 655 C CA . SER A 1 85 ? 8.908 -7.371 2.422 1.00 91.50 85 SER A CA 1
ATOM 656 C C . SER A 1 85 ? 9.634 -6.667 1.284 1.00 91.50 85 SER A C 1
ATOM 658 O O . SER A 1 85 ? 9.249 -5.569 0.886 1.00 91.50 85 SER A O 1
ATOM 660 N N . ALA A 1 86 ? 10.698 -7.269 0.759 1.00 90.62 86 ALA A N 1
ATOM 661 C CA . ALA A 1 86 ? 11.429 -6.710 -0.372 1.00 90.62 86 ALA A CA 1
ATOM 662 C C . ALA A 1 86 ? 10.616 -6.868 -1.665 1.00 90.62 86 ALA A C 1
ATOM 664 O O . ALA A 1 86 ? 10.077 -7.939 -1.941 1.00 90.62 86 ALA A O 1
ATOM 665 N N . LEU A 1 87 ? 10.542 -5.804 -2.463 1.00 88.75 87 LEU A N 1
ATOM 666 C CA . LEU A 1 87 ? 9.962 -5.852 -3.802 1.00 88.75 87 LEU A CA 1
ATOM 667 C C . LEU A 1 87 ? 11.077 -6.078 -4.824 1.00 88.75 87 LEU A C 1
ATOM 669 O O . LEU A 1 87 ? 12.121 -5.433 -4.753 1.00 88.75 87 LEU A O 1
ATOM 673 N N . ALA A 1 88 ? 10.840 -6.985 -5.772 1.00 86.94 88 ALA A N 1
ATOM 674 C CA . ALA A 1 88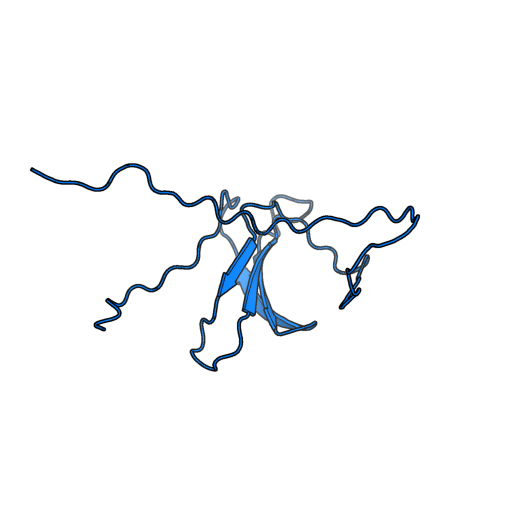 ? 11.790 -7.265 -6.848 1.00 86.94 88 ALA A CA 1
ATOM 675 C C . ALA A 1 88 ? 11.888 -6.098 -7.845 1.00 86.94 88 ALA A C 1
ATOM 677 O O . ALA A 1 88 ? 12.982 -5.752 -8.277 1.00 86.94 88 ALA A O 1
ATOM 678 N N . ASP A 1 89 ? 10.749 -5.469 -8.148 1.00 87.56 89 ASP A N 1
ATOM 679 C CA . ASP A 1 89 ? 10.608 -4.437 -9.174 1.00 87.56 89 ASP A CA 1
ATOM 680 C C . ASP A 1 89 ? 9.710 -3.281 -8.712 1.00 87.56 89 ASP A C 1
ATOM 682 O O . ASP A 1 89 ? 9.085 -3.319 -7.647 1.00 87.56 89 ASP A O 1
ATOM 686 N N . MET A 1 90 ? 9.643 -2.237 -9.542 1.00 86.94 90 MET A N 1
ATOM 687 C CA . MET A 1 90 ? 8.850 -1.039 -9.282 1.00 86.94 90 MET A CA 1
ATOM 688 C C . MET A 1 90 ? 7.342 -1.349 -9.231 1.00 86.94 90 MET A C 1
ATOM 690 O O . MET A 1 90 ? 6.771 -1.791 -10.232 1.00 86.94 90 MET A O 1
ATOM 694 N N . PRO A 1 91 ? 6.660 -1.069 -8.104 1.00 87.69 91 PRO A N 1
ATOM 695 C CA . PRO A 1 91 ? 5.235 -1.336 -7.965 1.00 87.69 91 PRO A CA 1
ATOM 696 C C . PRO A 1 91 ? 4.408 -0.304 -8.741 1.00 87.69 91 PRO A C 1
ATOM 698 O O . PRO A 1 91 ? 4.615 0.900 -8.603 1.00 87.69 91 PRO A O 1
ATOM 701 N N . THR A 1 92 ? 3.442 -0.775 -9.535 1.00 89.94 92 THR A N 1
ATOM 702 C CA . THR A 1 92 ? 2.483 0.099 -10.242 1.00 89.94 92 THR A CA 1
ATOM 703 C C . THR A 1 92 ? 1.250 0.401 -9.390 1.00 89.94 92 THR A C 1
ATOM 705 O O . THR A 1 92 ? 0.812 1.547 -9.319 1.00 89.94 92 THR A O 1
ATOM 708 N N . ALA A 1 93 ? 0.686 -0.620 -8.740 1.00 90.12 93 ALA A N 1
ATOM 709 C CA . ALA A 1 93 ? -0.457 -0.483 -7.846 1.00 90.12 93 ALA A CA 1
ATOM 710 C C . ALA A 1 93 ? -0.506 -1.640 -6.840 1.00 90.12 93 ALA A C 1
ATOM 712 O O . ALA A 1 93 ? 0.026 -2.720 -7.104 1.00 90.12 93 ALA A O 1
ATOM 713 N N . ILE A 1 94 ? -1.176 -1.420 -5.708 1.00 89.50 94 ILE A N 1
ATOM 714 C CA . ILE A 1 94 ? -1.494 -2.452 -4.718 1.00 89.50 94 ILE A CA 1
ATOM 715 C C . ILE A 1 94 ? -3.001 -2.464 -4.503 1.00 89.50 94 ILE A C 1
ATOM 717 O O . ILE A 1 94 ? -3.616 -1.429 -4.256 1.00 89.50 94 ILE A O 1
ATOM 721 N N . VAL A 1 95 ? -3.583 -3.658 -4.551 1.00 91.31 95 VAL A N 1
ATOM 722 C CA . VAL A 1 95 ? -4.994 -3.891 -4.254 1.00 91.31 95 VAL A CA 1
ATOM 723 C C . VAL A 1 95 ? -5.084 -5.068 -3.297 1.00 91.31 95 VAL A C 1
ATOM 725 O O . VAL A 1 95 ? -4.433 -6.088 -3.511 1.00 91.31 95 VAL A O 1
ATOM 728 N N . SER A 1 96 ? -5.885 -4.915 -2.246 1.00 89.62 96 SER A N 1
ATOM 729 C CA . SER A 1 96 ? -6.287 -6.045 -1.414 1.00 89.62 96 SER A CA 1
ATOM 730 C C . SER A 1 96 ? -7.628 -6.582 -1.899 1.00 89.62 96 SER A C 1
ATOM 732 O O . SER A 1 96 ? -8.525 -5.806 -2.236 1.00 89.62 96 SER A O 1
ATOM 734 N N . PHE A 1 97 ? -7.756 -7.904 -1.954 1.00 86.94 97 PHE A N 1
ATOM 735 C CA . PHE A 1 97 ? -8.999 -8.584 -2.286 1.00 86.94 97 PHE A CA 1
ATOM 736 C C . PHE A 1 97 ? -9.134 -9.860 -1.456 1.00 86.94 97 PHE A C 1
ATOM 738 O O . PHE A 1 97 ? -8.151 -10.545 -1.173 1.00 86.94 97 PHE A O 1
ATOM 745 N N . TYR A 1 98 ? -10.371 -10.197 -1.100 1.00 85.44 98 TYR A N 1
ATOM 746 C CA . TYR A 1 98 ? -10.691 -11.467 -0.462 1.00 85.44 98 TYR A CA 1
ATOM 747 C C . TYR A 1 98 ? -10.869 -12.533 -1.540 1.00 85.44 98 TYR A C 1
ATOM 749 O O . TYR A 1 98 ? -11.671 -12.373 -2.460 1.00 85.44 98 TYR A O 1
ATOM 757 N N . ASN A 1 99 ? -10.100 -13.616 -1.441 1.00 83.00 99 ASN A N 1
ATOM 758 C CA . ASN A 1 99 ? -10.165 -14.723 -2.398 1.00 83.00 99 ASN A CA 1
ATOM 759 C C . ASN A 1 99 ? -11.283 -15.733 -2.070 1.00 83.00 99 ASN A C 1
ATOM 761 O O . ASN A 1 99 ? -11.527 -16.675 -2.823 1.00 83.00 99 ASN A O 1
ATOM 765 N N . GLU A 1 100 ? -11.968 -15.562 -0.941 1.00 81.00 100 GLU A N 1
ATOM 766 C CA . GLU A 1 100 ? -13.106 -16.393 -0.574 1.00 81.00 100 GLU A CA 1
ATOM 767 C C . GLU A 1 100 ? -14.429 -15.806 -1.070 1.00 81.00 100 GLU A C 1
ATOM 769 O O . GLU A 1 100 ? -14.643 -14.593 -1.107 1.00 81.00 100 GLU A O 1
ATOM 774 N N . LYS A 1 101 ? -15.356 -16.693 -1.446 1.00 68.75 101 LYS A N 1
ATOM 775 C CA . LYS A 1 101 ? -16.745 -16.300 -1.673 1.00 68.75 101 LYS A CA 1
ATOM 776 C C . LYS A 1 101 ? -17.390 -16.104 -0.310 1.00 68.75 101 LYS A C 1
ATOM 778 O O . LYS A 1 101 ? -17.717 -17.096 0.338 1.00 68.75 101 LYS A O 1
ATOM 783 N N . VAL A 1 102 ? -17.624 -14.855 0.083 1.00 65.06 102 VAL A N 1
ATOM 784 C CA . VAL A 1 102 ? -18.527 -14.537 1.194 1.00 65.06 102 VAL A CA 1
ATOM 785 C C . VAL A 1 102 ? -19.915 -15.050 0.799 1.00 65.06 102 VAL A C 1
ATOM 787 O O . VAL A 1 102 ? -20.611 -14.438 -0.012 1.00 65.06 102 VAL A O 1
ATOM 790 N N . ARG A 1 103 ? -20.280 -16.246 1.270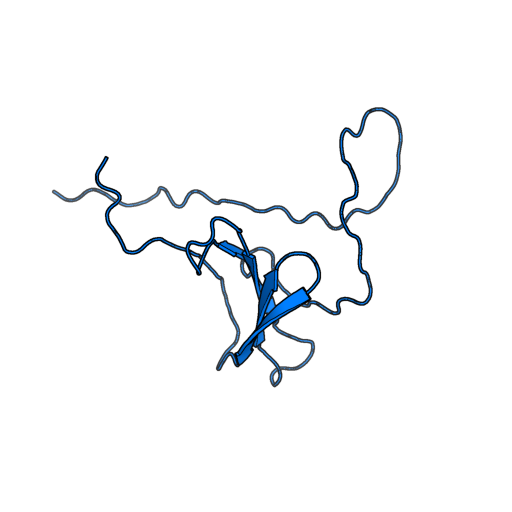 1.00 61.00 103 ARG A N 1
ATOM 791 C CA . ARG A 1 103 ? -21.640 -16.771 1.135 1.00 61.00 103 ARG A CA 1
ATOM 792 C C . ARG A 1 103 ? -22.461 -16.116 2.238 1.00 61.00 103 ARG A C 1
ATOM 794 O O . ARG A 1 103 ? -22.221 -16.401 3.408 1.00 61.00 103 ARG A O 1
ATOM 801 N N . LEU A 1 104 ? -23.335 -15.197 1.836 1.00 54.19 104 LEU A N 1
ATOM 802 C CA . LEU A 1 104 ? -24.381 -14.629 2.685 1.00 54.19 104 LEU A CA 1
ATOM 803 C C . LEU A 1 104 ? -25.451 -15.682 2.985 1.00 54.19 104 LEU A C 1
ATOM 805 O O . LEU A 1 104 ? -25.728 -16.496 2.070 1.00 54.19 104 LEU A O 1
#

Sequence (104 aa):
MSPLLSTIFHFFVRIRCVKMSMPETVKWMSALSDEQAGVFTFSHCVCLSDMYGDGDTKLVLAHVGSSKFNMRLKVFKGVTVVGESALADMPTAIVSFYNEKVRL

Radius of gyration: 16.93 Å; chains: 1; bounding box: 42×46×37 Å

Organism: Teladorsagia circumcincta (NCBI:txid45464)

Secondary structure (DSSP, 8-state):
-----------------------S----------SSS-----GGGEEEE-SSSSS--EEEEEE--SSTT--EEEEEETTEEEEEEE-SS----------S----